Protein AF-A0A1J3FDY9-F1 (afdb_monomer_lite)

Secondary structure (DSSP, 8-state):
-B--HHHHHHHHH-TT----SS-EEEEE-SSPPPHHHHHHHHHTTEEEEEEEEETTTTEEEEE----GGGGGS-HHHHHHHHTS--EE-TT-SEEEE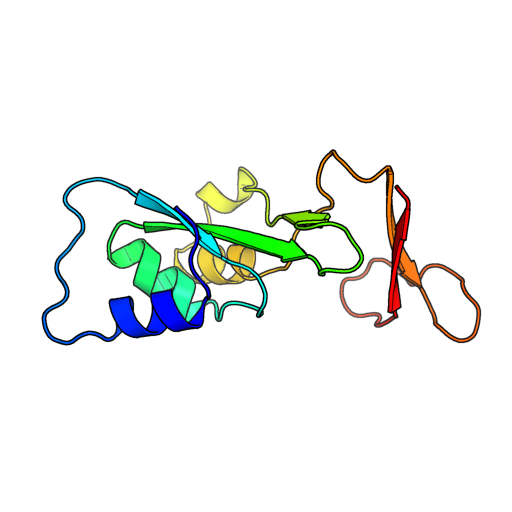E-TTT-PBPPSSSS---EEEEE-

Structure (mmCIF, N/CA/C/O backbone):
data_AF-A0A1J3FDY9-F1
#
_entry.id   AF-A0A1J3FDY9-F1
#
loop_
_atom_site.group_PDB
_atom_site.id
_atom_site.type_symbol
_atom_site.label_atom_id
_atom_site.label_alt_id
_atom_site.label_comp_id
_atom_site.label_asym_id
_atom_site.label_entity_id
_atom_site.label_seq_id
_atom_site.pdbx_PDB_ins_code
_atom_site.Cartn_x
_atom_site.Cartn_y
_atom_site.Cartn_z
_atom_site.occupancy
_atom_site.B_iso_or_equiv
_atom_site.auth_seq_id
_atom_site.auth_comp_id
_atom_site.auth_asym_id
_atom_site.auth_atom_id
_atom_site.pdbx_PDB_model_num
ATOM 1 N N . MET A 1 1 ? -15.371 7.125 3.987 1.00 88.06 1 MET A N 1
ATOM 2 C CA . MET A 1 1 ? -14.621 8.301 4.495 1.00 88.06 1 MET A CA 1
ATOM 3 C C . MET A 1 1 ? -13.204 8.254 3.931 1.00 88.06 1 MET A C 1
ATOM 5 O O . MET A 1 1 ? -12.754 7.159 3.614 1.00 88.06 1 MET A O 1
ATOM 9 N N . CYS A 1 2 ? -12.505 9.385 3.811 1.00 93.44 2 CYS A N 1
ATOM 10 C CA . CYS A 1 2 ? -11.100 9.430 3.385 1.00 93.44 2 CYS A CA 1
ATOM 11 C C . CYS A 1 2 ? -10.274 10.237 4.391 1.00 93.44 2 CYS A C 1
ATOM 13 O O . CYS A 1 2 ? -10.769 11.229 4.922 1.00 93.44 2 CYS A O 1
ATOM 15 N N . ALA A 1 3 ? -9.040 9.815 4.661 1.00 95.56 3 ALA A N 1
ATOM 16 C CA . ALA A 1 3 ? -8.136 10.526 5.561 1.00 95.56 3 ALA A CA 1
ATOM 17 C C . ALA A 1 3 ? -6.672 10.228 5.220 1.00 95.56 3 ALA A C 1
ATOM 19 O O . ALA A 1 3 ? -6.311 9.079 4.962 1.00 95.56 3 ALA A O 1
ATOM 20 N N . ALA A 1 4 ? -5.810 11.243 5.274 1.00 95.75 4 ALA A N 1
ATOM 21 C CA . ALA A 1 4 ? -4.369 11.033 5.167 1.00 95.75 4 ALA A CA 1
ATOM 22 C C . ALA A 1 4 ? -3.863 10.154 6.334 1.00 95.75 4 ALA A C 1
ATOM 24 O O . ALA A 1 4 ? -4.418 10.244 7.438 1.00 95.75 4 ALA A O 1
ATOM 25 N N . PRO A 1 5 ? -2.786 9.363 6.154 1.00 95.81 5 PRO A N 1
ATOM 26 C CA . PRO A 1 5 ? -2.264 8.498 7.213 1.00 95.81 5 PRO A CA 1
ATOM 27 C C . PRO A 1 5 ? -1.942 9.256 8.502 1.00 95.81 5 PRO A C 1
ATOM 29 O O . PRO A 1 5 ? -2.146 8.742 9.602 1.00 95.81 5 PRO A O 1
ATOM 32 N N . MET A 1 6 ? -1.503 10.514 8.379 1.00 96.62 6 MET A N 1
ATOM 33 C CA . MET A 1 6 ? -1.228 11.357 9.538 1.00 96.62 6 MET A CA 1
ATOM 34 C C . MET A 1 6 ? -2.487 11.647 10.361 1.00 96.62 6 MET A C 1
ATOM 36 O O . MET A 1 6 ? -2.440 11.609 11.585 1.00 96.62 6 MET A O 1
ATOM 40 N N . VAL A 1 7 ? -3.641 11.865 9.730 1.00 96.56 7 VAL A N 1
ATOM 41 C CA . VAL A 1 7 ? -4.898 12.088 10.461 1.00 96.56 7 VAL A CA 1
ATOM 42 C C . VAL A 1 7 ? -5.287 10.842 11.256 1.00 96.56 7 VAL A C 1
ATOM 44 O O . VAL A 1 7 ? -5.620 10.950 12.435 1.00 96.56 7 VAL A O 1
ATOM 47 N N . LEU A 1 8 ? -5.152 9.648 10.669 1.00 96.12 8 LEU A N 1
ATOM 48 C CA . LEU A 1 8 ? -5.367 8.387 11.389 1.00 96.12 8 LEU A CA 1
ATOM 49 C C . LEU A 1 8 ? -4.388 8.229 12.562 1.00 96.12 8 LEU A C 1
ATOM 51 O O . LEU A 1 8 ? -4.779 7.816 13.654 1.00 96.12 8 LEU A O 1
ATOM 55 N N . ASN A 1 9 ? -3.124 8.610 12.380 1.00 96.62 9 ASN A N 1
ATOM 56 C CA . ASN A 1 9 ? -2.140 8.595 13.459 1.00 96.62 9 ASN A CA 1
ATOM 57 C C . ASN A 1 9 ? -2.505 9.571 14.599 1.00 96.62 9 ASN A C 1
ATOM 59 O O . ASN A 1 9 ? -2.386 9.216 15.769 1.00 96.62 9 ASN A O 1
ATOM 63 N N . MET A 1 10 ? -3.016 10.770 14.293 1.00 96.81 10 MET A N 1
ATOM 64 C CA . MET A 1 10 ? -3.504 11.704 15.320 1.00 96.81 10 MET A CA 1
ATOM 65 C C . MET A 1 10 ? -4.689 11.122 16.095 1.00 96.81 10 MET A C 1
ATOM 67 O O . MET A 1 10 ? -4.671 11.112 17.324 1.00 96.81 10 MET A O 1
ATOM 71 N N . LEU A 1 11 ? -5.687 10.580 15.388 1.00 95.31 11 LEU A N 1
ATOM 72 C CA . LEU A 1 11 ? -6.870 9.972 16.009 1.00 95.31 11 LEU A CA 1
ATOM 73 C C . LEU A 1 11 ? -6.495 8.789 16.910 1.00 95.31 11 LEU A C 1
ATOM 75 O O . LEU A 1 11 ? -7.024 8.643 18.012 1.00 95.31 11 LEU A O 1
ATOM 79 N N . THR A 1 12 ? -5.552 7.958 16.463 1.00 95.06 12 THR A N 1
ATOM 80 C CA . THR A 1 12 ? -5.122 6.768 17.208 1.00 95.06 12 THR A CA 1
ATOM 81 C C . THR A 1 12 ? -4.261 7.065 18.428 1.00 95.06 12 THR A C 1
ATOM 83 O O . THR A 1 12 ? -4.289 6.284 19.379 1.00 95.06 12 THR A O 1
ATOM 86 N N . ASN A 1 13 ? -3.531 8.181 18.440 1.00 95.50 13 ASN A N 1
ATOM 87 C CA . ASN A 1 13 ? -2.725 8.598 19.588 1.00 95.50 13 ASN A CA 1
ATOM 88 C C . ASN A 1 13 ? -3.442 9.618 20.490 1.00 95.50 13 ASN A C 1
ATOM 90 O O . ASN A 1 13 ? -2.883 10.020 21.508 1.00 95.50 13 ASN A O 1
ATOM 94 N N . TYR A 1 14 ? -4.674 10.024 20.164 1.00 96.62 14 TYR A N 1
ATOM 95 C CA . TYR A 1 14 ? -5.440 10.937 21.008 1.00 96.62 14 TYR A CA 1
ATOM 96 C C . TYR A 1 14 ? -5.698 10.305 22.398 1.00 96.62 14 TYR A C 1
ATOM 98 O O . TYR A 1 14 ? -6.195 9.170 22.468 1.00 96.62 14 TYR A O 1
ATOM 106 N N . PRO A 1 15 ? -5.375 10.997 23.513 1.00 93.19 15 PRO A N 1
ATOM 107 C CA . PRO A 1 15 ? -5.474 10.421 24.857 1.00 93.19 15 PRO A CA 1
ATOM 108 C C . PRO A 1 15 ? -6.888 9.960 25.227 1.00 93.19 15 PRO A C 1
ATOM 110 O O . PRO A 1 15 ? -7.058 8.862 25.745 1.00 93.19 15 PRO A O 1
ATOM 113 N N . ASN A 1 16 ? -7.906 10.751 24.875 1.00 93.94 16 ASN A N 1
ATOM 114 C CA . ASN A 1 16 ? -9.310 10.486 25.210 1.00 93.94 16 ASN A CA 1
ATOM 115 C C . ASN A 1 16 ? -10.081 9.834 24.051 1.00 93.94 16 ASN A C 1
ATOM 117 O O . ASN A 1 16 ? -11.290 10.040 23.901 1.00 93.94 16 ASN A O 1
ATOM 121 N N . ARG A 1 17 ? -9.384 9.093 23.181 1.00 93.44 17 ARG A N 1
ATOM 122 C CA . ARG A 1 17 ? -10.018 8.388 22.061 1.00 93.44 17 ARG A CA 1
ATOM 123 C C . ARG A 1 17 ? -11.017 7.361 22.587 1.00 93.44 17 ARG A C 1
ATOM 125 O O . ARG A 1 17 ? -10.761 6.672 23.572 1.00 93.44 17 ARG A O 1
ATOM 132 N N . LYS A 1 18 ? -12.151 7.251 21.906 1.00 92.44 18 LYS A N 1
ATOM 133 C CA . LYS A 1 18 ? -13.191 6.266 22.206 1.00 92.44 18 LYS A CA 1
ATOM 134 C C . LYS A 1 18 ? -13.260 5.254 21.077 1.00 92.44 18 LYS A C 1
ATOM 136 O O . LYS A 1 18 ? -12.997 5.598 19.926 1.00 92.44 18 LYS A O 1
ATOM 141 N N . GLN A 1 19 ? -13.647 4.030 21.418 1.00 95.31 19 GLN A N 1
ATOM 142 C CA . GLN A 1 19 ? -13.993 3.031 20.418 1.00 95.31 19 GLN A CA 1
ATOM 143 C C . GLN A 1 19 ? -15.149 3.550 19.559 1.00 95.31 19 GLN A C 1
ATOM 145 O O . GLN A 1 19 ? -16.091 4.163 20.077 1.00 95.31 19 GLN A O 1
ATOM 150 N N . LEU A 1 20 ? -15.086 3.306 18.254 1.00 95.12 20 LEU A N 1
ATOM 151 C CA . LEU A 1 20 ? -16.199 3.612 17.370 1.00 95.12 20 LEU A CA 1
ATOM 152 C C . LEU A 1 20 ? -17.391 2.709 17.707 1.00 95.12 20 LEU A C 1
ATOM 154 O O . LEU A 1 20 ? -17.238 1.509 17.923 1.00 95.12 20 LEU A O 1
ATOM 158 N N . LYS A 1 21 ? -18.594 3.295 17.744 1.00 95.38 21 LYS A N 1
ATOM 159 C CA . LYS A 1 21 ? -19.843 2.564 18.033 1.00 95.38 21 LYS A CA 1
ATOM 160 C C . LYS A 1 21 ? -20.222 1.576 16.925 1.00 95.38 21 LYS A C 1
ATOM 162 O O . LYS A 1 21 ? -20.959 0.632 17.175 1.00 95.38 21 LYS A O 1
ATOM 167 N N . SER A 1 22 ? -19.739 1.817 15.712 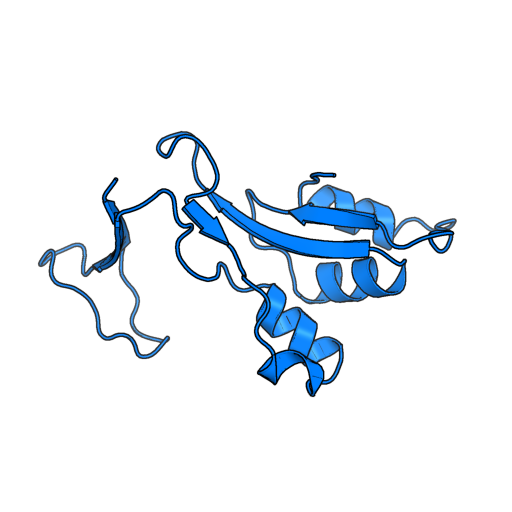1.00 94.56 22 SER A N 1
ATOM 168 C CA . SER A 1 22 ? -19.959 0.996 14.525 1.00 94.56 22 SER A CA 1
ATOM 169 C C . SER A 1 22 ? -18.711 1.038 13.640 1.00 94.56 22 SER A C 1
ATOM 171 O O . SER A 1 22 ? -18.015 2.060 13.655 1.00 94.56 22 SER A O 1
ATOM 173 N N . PRO A 1 23 ? -18.433 -0.012 12.845 1.00 93.75 23 PRO A N 1
ATOM 174 C CA . PRO A 1 23 ? -17.319 0.003 11.906 1.00 93.75 23 PRO A CA 1
ATOM 175 C C . PRO A 1 23 ? -17.407 1.180 10.929 1.00 93.75 23 PRO A C 1
ATOM 177 O O . PRO A 1 23 ? -18.467 1.441 10.358 1.00 93.75 23 PRO A O 1
ATOM 180 N N . VAL A 1 24 ? -16.293 1.885 10.719 1.00 95.88 24 VAL A N 1
ATOM 181 C CA . VAL A 1 24 ? -16.204 2.985 9.744 1.00 95.88 24 VAL A CA 1
ATOM 182 C C . VAL A 1 24 ? -15.153 2.652 8.699 1.00 95.88 24 VAL A C 1
ATOM 184 O O . VAL A 1 24 ? -13.969 2.558 9.015 1.00 95.88 24 VAL A O 1
ATOM 187 N N . ARG A 1 25 ? -15.569 2.532 7.434 1.00 96.62 25 ARG A N 1
ATOM 188 C CA . ARG A 1 25 ? -14.634 2.338 6.322 1.00 96.62 25 ARG A CA 1
ATOM 189 C C . ARG A 1 25 ? -13.932 3.642 5.955 1.00 96.62 25 ARG A C 1
ATOM 191 O O . ARG A 1 25 ? -14.578 4.653 5.633 1.00 96.62 25 ARG A O 1
ATOM 198 N N . VAL A 1 26 ? -12.604 3.602 5.963 1.00 96.50 26 VAL A N 1
ATOM 199 C CA . VAL A 1 26 ? -11.739 4.733 5.633 1.00 96.50 26 VAL A CA 1
ATOM 200 C C . VAL A 1 26 ? -10.721 4.345 4.568 1.00 96.50 26 VAL A C 1
ATOM 202 O O . VAL A 1 26 ? -10.046 3.330 4.692 1.00 96.50 26 VAL A O 1
ATOM 205 N N . MET A 1 27 ? -10.607 5.160 3.521 1.00 95.50 27 MET A N 1
ATOM 206 C CA . MET A 1 27 ? -9.527 5.060 2.540 1.00 95.50 27 MET A CA 1
ATOM 207 C C . MET A 1 27 ? -8.403 6.026 2.924 1.00 95.50 27 MET A C 1
ATOM 209 O O . MET A 1 27 ? -8.662 7.200 3.206 1.00 95.50 27 MET A O 1
ATOM 213 N N . THR A 1 28 ? -7.163 5.544 2.925 1.00 96.31 28 THR A N 1
ATOM 214 C CA . THR A 1 28 ? -5.964 6.357 3.147 1.00 96.31 28 THR A CA 1
ATOM 215 C C . THR A 1 28 ? -5.030 6.294 1.944 1.00 96.31 28 THR A C 1
ATOM 217 O O . THR A 1 28 ? -4.941 5.261 1.287 1.00 96.31 28 THR A O 1
ATOM 220 N N . ALA A 1 29 ? -4.389 7.414 1.612 1.00 95.44 29 ALA A N 1
ATOM 221 C CA . ALA A 1 29 ? -3.543 7.562 0.429 1.00 95.44 29 ALA A CA 1
ATOM 222 C C . ALA A 1 29 ? -2.611 8.779 0.568 1.00 95.44 29 ALA A C 1
ATOM 224 O O . ALA A 1 29 ? -2.616 9.467 1.593 1.00 95.44 29 ALA A O 1
ATOM 225 N N . GLY A 1 30 ? -1.820 9.054 -0.472 1.00 92.06 30 GLY A N 1
ATOM 226 C CA . GLY A 1 30 ? -0.916 10.207 -0.575 1.00 92.06 30 GLY A CA 1
ATOM 227 C C . GLY A 1 30 ? 0.449 9.986 0.080 1.00 92.06 30 GLY A C 1
ATOM 228 O O . GLY A 1 30 ? 1.465 10.382 -0.474 1.00 92.06 30 GLY A O 1
ATOM 229 N N . ALA A 1 31 ? 0.491 9.286 1.212 1.00 92.81 31 ALA A N 1
ATOM 230 C CA . ALA A 1 31 ? 1.724 8.799 1.826 1.00 92.81 31 ALA A CA 1
ATOM 231 C C . ALA A 1 31 ? 1.573 7.315 2.196 1.00 92.81 31 ALA A C 1
ATOM 233 O O . ALA A 1 31 ? 0.453 6.891 2.496 1.00 92.81 31 ALA A O 1
ATOM 234 N N . PRO A 1 32 ? 2.662 6.524 2.216 1.00 90.31 32 PRO A N 1
ATOM 235 C CA . PRO A 1 32 ? 2.600 5.134 2.652 1.00 90.31 32 PRO A CA 1
ATOM 236 C C . PRO A 1 32 ? 2.226 5.068 4.148 1.00 90.31 32 PRO A C 1
ATOM 238 O O . PRO A 1 32 ? 2.970 5.580 4.990 1.00 90.31 32 PRO A O 1
ATOM 241 N N . PRO A 1 33 ? 1.080 4.466 4.519 1.00 91.69 33 PRO A N 1
ATOM 242 C CA . PRO A 1 33 ? 0.662 4.355 5.907 1.00 91.69 33 PRO A CA 1
ATOM 243 C C . PRO A 1 33 ? 1.528 3.322 6.643 1.00 91.69 33 PRO A C 1
ATOM 245 O O . PRO A 1 33 ? 1.603 2.170 6.211 1.00 91.69 33 PRO A O 1
ATOM 248 N N . PRO A 1 34 ? 2.136 3.659 7.795 1.00 95.75 34 PRO A N 1
ATOM 249 C CA . PRO A 1 34 ? 2.819 2.661 8.606 1.00 95.75 34 PRO A CA 1
ATOM 250 C C . PRO A 1 34 ? 1.843 1.567 9.056 1.00 95.75 34 PRO A C 1
ATOM 252 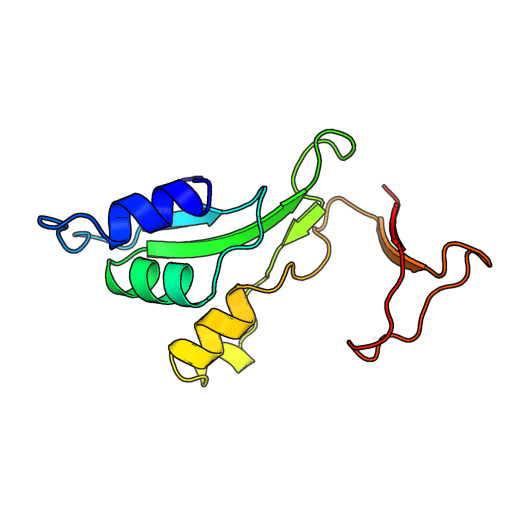O O . PRO A 1 34 ? 0.745 1.867 9.534 1.00 95.75 34 PRO A O 1
ATOM 255 N N . ALA A 1 35 ? 2.257 0.299 8.996 1.00 96.38 35 ALA A N 1
ATOM 256 C CA . ALA A 1 35 ? 1.434 -0.830 9.447 1.00 96.38 35 ALA A CA 1
ATOM 257 C C . ALA A 1 35 ? 0.948 -0.667 10.903 1.00 96.38 35 ALA A C 1
ATOM 259 O O . ALA A 1 35 ? -0.156 -1.077 11.258 1.00 96.38 35 ALA A O 1
ATOM 260 N N . THR A 1 36 ? 1.738 -0.005 11.752 1.00 96.25 36 THR A N 1
ATOM 261 C CA . THR A 1 36 ? 1.363 0.313 13.137 1.00 96.25 36 THR A CA 1
ATOM 262 C C . THR A 1 36 ? 0.179 1.278 13.222 1.00 96.25 36 THR A C 1
ATOM 264 O O . THR A 1 36 ? -0.673 1.106 14.092 1.00 96.25 36 THR A O 1
ATOM 267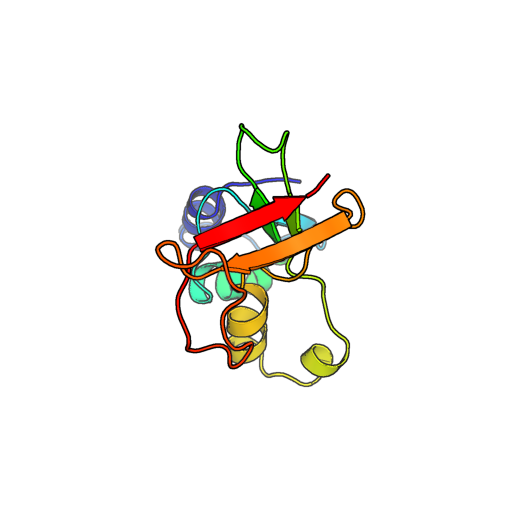 N N . VAL A 1 37 ? 0.086 2.259 12.318 1.00 96.38 37 VAL A N 1
ATOM 268 C CA . VAL A 1 37 ? -1.049 3.191 12.235 1.00 96.38 37 VAL A CA 1
ATOM 269 C C . VAL A 1 37 ? -2.303 2.449 11.782 1.00 96.38 37 VAL A C 1
ATOM 271 O O . VAL A 1 37 ? -3.350 2.622 12.402 1.00 96.38 37 VAL A O 1
ATOM 274 N N . ILE A 1 38 ? -2.190 1.567 10.780 1.00 96.75 38 ILE A N 1
ATOM 275 C CA . ILE A 1 38 ? -3.299 0.708 10.328 1.00 96.75 38 ILE A CA 1
ATOM 276 C C . ILE A 1 38 ? -3.802 -0.158 11.488 1.00 96.75 38 ILE A C 1
ATOM 278 O O . ILE A 1 38 ? -4.980 -0.102 11.824 1.00 96.75 38 ILE A O 1
ATOM 282 N N . SER A 1 39 ? -2.908 -0.889 12.159 1.00 96.50 39 SER A N 1
ATOM 283 C CA . SER A 1 39 ? -3.254 -1.764 13.291 1.00 96.50 39 SER A CA 1
ATOM 284 C C . SER A 1 39 ? -3.941 -0.998 14.428 1.00 96.50 39 SER A C 1
ATOM 286 O O . SER A 1 39 ? -4.966 -1.434 14.954 1.00 96.50 39 SER A O 1
ATOM 288 N N . LYS A 1 40 ? -3.429 0.185 14.796 1.00 95.69 40 LYS A N 1
ATOM 289 C CA . LYS A 1 40 ? -4.059 1.032 15.820 1.00 95.69 40 LYS A CA 1
ATOM 290 C C . LYS A 1 40 ? -5.433 1.553 15.385 1.00 95.69 40 LYS A C 1
ATOM 292 O O . LYS A 1 40 ? -6.336 1.606 16.215 1.00 95.69 40 LYS A O 1
ATOM 297 N N . ALA A 1 41 ? -5.593 1.947 14.122 1.00 96.19 41 ALA A N 1
ATOM 298 C CA . ALA A 1 41 ? -6.864 2.435 13.594 1.00 96.19 41 ALA A CA 1
ATOM 299 C C . ALA A 1 41 ? -7.914 1.315 13.542 1.00 96.19 41 ALA A C 1
ATOM 301 O O . ALA A 1 41 ? -9.041 1.518 13.991 1.00 96.19 41 ALA A O 1
ATOM 302 N N . GLU A 1 42 ? -7.536 0.113 13.102 1.00 95.31 42 GLU A N 1
ATOM 303 C CA . GLU A 1 42 ? -8.428 -1.052 13.122 1.00 95.31 42 GLU A CA 1
ATOM 304 C C . GLU A 1 42 ? -8.878 -1.402 14.540 1.00 95.31 42 GLU A C 1
ATOM 306 O O . GLU A 1 42 ? -10.063 -1.641 14.770 1.00 95.31 42 GLU A O 1
ATOM 311 N N . LYS A 1 43 ? -7.970 -1.329 15.523 1.00 94.62 43 LYS A N 1
ATOM 312 C CA . LYS A 1 43 ? -8.318 -1.527 16.938 1.00 94.62 43 LYS A CA 1
ATOM 313 C C . LYS A 1 43 ? -9.351 -0.529 17.452 1.00 94.62 43 LYS A C 1
ATOM 315 O O . LYS A 1 43 ? -10.081 -0.888 18.364 1.00 94.62 43 LYS A O 1
ATOM 320 N N . LEU A 1 44 ? -9.447 0.674 16.879 1.00 95.50 44 LEU A N 1
ATOM 321 C CA . LEU A 1 44 ? -10.489 1.655 17.217 1.00 95.50 44 LEU A CA 1
ATOM 322 C C . LEU A 1 44 ? -11.834 1.402 16.522 1.00 95.50 44 LEU A C 1
ATOM 324 O O . LEU A 1 44 ? -12.825 2.032 16.891 1.00 95.50 44 LEU A O 1
ATOM 328 N N . GLY A 1 45 ? -11.884 0.490 15.548 1.00 95.56 45 GLY A N 1
ATOM 329 C CA . GLY A 1 45 ? -13.081 0.158 14.774 1.00 95.56 45 GLY A CA 1
ATOM 330 C C . GLY A 1 45 ? -13.088 0.709 13.346 1.00 95.56 45 GLY A C 1
ATOM 331 O O . GLY A 1 45 ? -14.135 0.692 12.698 1.00 95.56 45 GLY A O 1
ATOM 332 N N . PHE A 1 46 ? -11.964 1.223 12.839 1.00 96.44 46 PHE A N 1
ATOM 333 C CA . PHE A 1 46 ? -11.865 1.588 11.424 1.00 96.44 46 PHE A CA 1
ATOM 334 C C . PHE A 1 46 ? -11.626 0.349 10.550 1.00 96.44 46 PHE A C 1
ATOM 336 O O . PHE A 1 46 ? -10.809 -0.500 10.882 1.00 96.44 46 PHE A O 1
ATOM 343 N N . ASP A 1 47 ? -12.281 0.277 9.395 1.00 95.19 47 ASP A N 1
ATOM 344 C CA . ASP A 1 47 ? -11.909 -0.633 8.307 1.00 95.19 47 ASP A CA 1
ATOM 345 C C . ASP A 1 47 ? -11.038 0.149 7.318 1.00 95.19 47 ASP A C 1
ATOM 347 O O . ASP A 1 47 ? -11.540 0.984 6.557 1.00 95.19 47 ASP A O 1
ATOM 351 N N . VAL A 1 48 ? -9.719 -0.039 7.410 1.00 96.06 48 VAL A N 1
ATOM 352 C CA . VAL A 1 48 ? -8.740 0.751 6.655 1.00 96.06 48 VAL A CA 1
ATOM 353 C C . VAL A 1 48 ? -8.460 0.099 5.302 1.00 96.06 48 VAL A C 1
ATOM 355 O O . VAL A 1 48 ? -7.955 -1.025 5.237 1.00 96.06 48 VAL A O 1
ATOM 358 N N . GLY A 1 49 ? -8.746 0.841 4.233 1.00 95.38 49 GLY A N 1
ATOM 359 C CA . GLY A 1 49 ? -8.235 0.614 2.883 1.00 95.38 49 GLY A CA 1
ATOM 360 C C . GLY A 1 49 ? -7.084 1.571 2.571 1.00 95.38 49 GLY A C 1
ATOM 361 O O . GLY A 1 49 ? -7.045 2.692 3.081 1.00 95.38 49 GLY A O 1
ATOM 362 N N . HIS A 1 50 ? -6.153 1.133 1.729 1.00 96.56 50 HIS A N 1
ATOM 363 C CA . HIS A 1 50 ? -5.006 1.926 1.292 1.00 96.56 50 HIS A CA 1
ATOM 364 C C . HIS A 1 50 ? -4.982 2.013 -0.234 1.00 96.56 50 HIS A C 1
ATOM 366 O O . HIS A 1 50 ? -5.230 1.019 -0.918 1.00 96.56 50 HIS A O 1
ATOM 372 N N . GLY A 1 51 ? -4.686 3.198 -0.758 1.00 95.38 51 GLY A N 1
ATOM 373 C CA . GLY A 1 51 ? -4.484 3.419 -2.180 1.00 95.38 51 GLY A CA 1
ATOM 374 C C . GLY A 1 51 ? -3.300 4.330 -2.464 1.00 95.38 51 GLY A C 1
ATOM 375 O O . GLY A 1 51 ? -2.866 5.113 -1.619 1.00 95.38 51 GLY A O 1
ATOM 376 N N . TYR A 1 52 ? -2.807 4.235 -3.690 1.00 94.88 52 TYR A N 1
ATOM 377 C CA . TYR A 1 52 ? -1.775 5.092 -4.246 1.00 94.88 52 TYR A CA 1
ATOM 378 C C . TYR A 1 52 ? -2.290 5.762 -5.520 1.00 94.88 52 TYR A C 1
ATOM 380 O O . TYR A 1 52 ? -3.062 5.180 -6.284 1.00 94.88 52 TYR A O 1
ATOM 388 N N . GLY A 1 53 ? -1.875 7.006 -5.714 1.00 93.25 53 GLY A N 1
ATOM 389 C CA . GLY A 1 53 ? -2.306 7.875 -6.792 1.00 93.25 53 GLY A CA 1
ATOM 390 C C . GLY A 1 53 ? -1.508 9.163 -6.786 1.00 93.25 53 GLY A C 1
ATOM 391 O O . GLY A 1 53 ? -0.892 9.511 -5.774 1.00 93.25 53 GLY A O 1
ATOM 392 N N . MET A 1 54 ? -1.537 9.857 -7.913 1.00 92.88 54 MET A N 1
ATOM 393 C CA . MET A 1 54 ? -0.892 11.147 -8.111 1.00 92.88 54 MET A CA 1
ATOM 394 C C . MET A 1 54 ? -1.902 12.122 -8.720 1.00 92.88 54 MET A C 1
ATOM 396 O O . MET A 1 54 ? -2.975 11.723 -9.185 1.00 92.88 54 MET A O 1
ATOM 400 N N . THR A 1 55 ? -1.584 13.413 -8.704 1.00 93.12 55 THR A N 1
ATOM 401 C CA . THR A 1 55 ? -2.449 14.420 -9.338 1.00 93.12 55 THR A CA 1
ATOM 402 C C . THR A 1 55 ? -2.473 14.208 -10.854 1.00 93.12 55 THR A C 1
ATOM 404 O O . THR A 1 55 ? -3.521 14.299 -11.486 1.00 93.12 55 THR A O 1
ATOM 407 N N . GLU A 1 56 ? -1.323 13.836 -11.408 1.00 92.50 56 GLU A N 1
ATOM 408 C CA . GLU A 1 56 ? -1.034 13.552 -12.811 1.00 92.50 56 GLU A CA 1
ATOM 409 C C . GLU A 1 56 ? -1.833 12.365 -13.354 1.00 92.50 56 GLU A C 1
ATOM 411 O O . GLU A 1 56 ? -2.066 12.280 -14.553 1.00 92.50 56 GLU A O 1
ATOM 416 N N . THR A 1 57 ? -2.280 11.469 -12.475 1.00 88.88 57 THR A N 1
ATOM 417 C CA . THR A 1 57 ? -3.067 10.283 -12.829 1.00 88.88 57 THR A CA 1
ATOM 418 C C . THR A 1 57 ? -4.555 10.445 -12.521 1.00 88.88 57 THR A C 1
ATOM 420 O O . THR A 1 57 ? -5.281 9.458 -12.421 1.00 88.88 57 THR A O 1
ATOM 423 N N . GLY A 1 58 ? -5.014 11.669 -12.239 1.00 87.88 58 GLY A N 1
ATOM 424 C CA . GLY A 1 58 ? -6.425 11.943 -11.957 1.00 87.88 58 GLY A CA 1
ATOM 425 C C . GLY A 1 58 ? -6.977 11.261 -10.696 1.00 87.88 58 GLY A C 1
ATOM 426 O O . GLY A 1 58 ? -8.194 11.147 -10.549 1.00 87.88 58 GLY A O 1
ATOM 427 N N . GLY A 1 59 ? -6.117 10.810 -9.773 1.00 88.12 59 GLY A N 1
ATOM 428 C CA . GLY A 1 59 ? -6.524 10.138 -8.537 1.00 88.12 59 GLY A CA 1
ATOM 429 C C . GLY A 1 59 ? -5.869 8.773 -8.316 1.00 88.12 59 GLY A C 1
ATOM 430 O O . GLY A 1 59 ? -4.697 8.571 -8.628 1.00 88.12 59 GLY A O 1
ATOM 431 N N . LEU A 1 60 ? -6.611 7.848 -7.691 1.00 90.81 60 LEU A N 1
ATOM 432 C CA . LEU A 1 60 ? -6.101 6.539 -7.266 1.00 90.81 60 LEU A CA 1
ATOM 433 C C . LEU A 1 60 ? -5.927 5.568 -8.441 1.00 90.81 60 LEU A C 1
ATOM 435 O O . LEU A 1 60 ? -6.899 5.138 -9.063 1.00 90.81 60 LEU A O 1
ATOM 439 N N . VAL A 1 61 ? -4.686 5.141 -8.650 1.00 94.19 61 VAL A N 1
ATOM 440 C CA . VAL A 1 61 ? -4.279 4.213 -9.717 1.00 94.19 61 VAL A CA 1
ATOM 441 C C . VAL A 1 61 ? -4.041 2.800 -9.216 1.00 94.19 61 VAL A C 1
ATOM 443 O O . VAL A 1 61 ? -4.208 1.835 -9.955 1.00 94.19 61 VAL A O 1
ATOM 446 N N . VAL A 1 62 ? -3.689 2.656 -7.939 1.00 94.62 62 VAL A N 1
ATOM 447 C CA . VAL A 1 62 ? -3.435 1.372 -7.284 1.00 94.62 62 VAL A CA 1
ATOM 448 C C . VAL A 1 62 ? -4.190 1.348 -5.958 1.00 94.62 62 VAL A C 1
ATOM 450 O O . VAL A 1 62 ? -4.276 2.354 -5.253 1.00 94.62 62 VAL A O 1
ATOM 453 N N . SER A 1 63 ? -4.750 0.193 -5.612 1.00 94.94 63 SER A N 1
ATOM 454 C CA . SER A 1 63 ? -5.400 -0.041 -4.324 1.00 94.94 63 SER A CA 1
ATOM 455 C C . SER A 1 63 ? -4.938 -1.352 -3.705 1.00 94.94 63 SER A C 1
ATOM 457 O O . SER A 1 63 ? -4.789 -2.369 -4.391 1.00 94.94 63 SER A O 1
ATOM 459 N N . CYS A 1 64 ? -4.739 -1.348 -2.391 1.00 95.50 64 CYS A N 1
ATOM 460 C CA . CYS A 1 64 ? -4.454 -2.540 -1.608 1.00 95.50 64 CYS A CA 1
ATOM 461 C C . CYS A 1 64 ? -5.745 -3.334 -1.402 1.00 95.50 64 CYS A C 1
ATOM 463 O O . CYS A 1 64 ? -6.390 -3.268 -0.354 1.00 95.50 64 CYS A O 1
ATOM 465 N N . ALA A 1 65 ? -6.155 -4.031 -2.462 1.00 92.81 65 ALA A N 1
ATOM 466 C CA . ALA A 1 65 ? -7.337 -4.871 -2.454 1.00 92.81 65 ALA A CA 1
ATOM 467 C C . ALA A 1 65 ? -7.181 -6.001 -1.430 1.00 92.81 65 ALA A C 1
ATOM 469 O O . ALA A 1 65 ? -6.140 -6.662 -1.368 1.00 92.81 65 ALA A O 1
ATOM 470 N N . TRP A 1 66 ? -8.235 -6.211 -0.640 1.00 92.94 66 TRP A N 1
ATOM 471 C CA . TRP A 1 66 ? -8.308 -7.323 0.299 1.00 92.94 66 TRP A CA 1
ATOM 472 C C . TRP A 1 66 ? -8.181 -8.647 -0.449 1.00 92.94 66 TRP A C 1
ATOM 474 O O . TRP A 1 66 ? -8.801 -8.824 -1.501 1.00 92.94 66 TRP A O 1
ATOM 484 N N . LYS A 1 67 ? -7.405 -9.576 0.110 1.00 92.62 67 LYS A N 1
ATOM 485 C CA . LYS A 1 67 ? -7.308 -10.937 -0.406 1.00 92.62 67 LYS A CA 1
ATOM 486 C C . LYS A 1 67 ? -7.786 -11.935 0.652 1.00 92.62 67 LYS A C 1
ATOM 488 O O . LYS A 1 67 ? -7.388 -11.772 1.807 1.00 92.62 67 LYS A O 1
ATOM 493 N N . PRO A 1 68 ? -8.593 -12.953 0.294 1.00 94.31 68 PRO A N 1
ATOM 494 C CA . PRO A 1 68 ? -9.129 -13.917 1.261 1.00 94.31 68 PRO A CA 1
ATOM 495 C C . PRO A 1 68 ? -8.057 -14.641 2.083 1.00 94.31 68 PRO A C 1
ATOM 497 O O . PRO A 1 68 ? -8.277 -14.981 3.239 1.00 94.31 68 PRO A O 1
ATOM 500 N N . GLU A 1 69 ? -6.847 -14.827 1.545 1.00 94.31 69 GLU A N 1
ATOM 501 C CA . GLU A 1 69 ? -5.771 -15.493 2.290 1.00 94.31 69 GLU A CA 1
ATOM 502 C C . GLU A 1 69 ? -5.332 -14.686 3.527 1.00 94.31 69 GLU A C 1
ATOM 504 O O . GLU A 1 69 ? -4.691 -15.223 4.430 1.00 94.31 69 GLU A O 1
ATOM 509 N N . TRP A 1 70 ? -5.673 -13.394 3.589 1.00 94.94 70 TRP A N 1
ATOM 510 C CA . TRP A 1 70 ? -5.354 -12.522 4.717 1.00 94.94 70 TRP A CA 1
ATOM 511 C C . TRP A 1 70 ? -6.325 -12.673 5.891 1.00 94.94 70 TRP A C 1
ATOM 513 O O . TRP A 1 70 ? -6.014 -12.183 6.979 1.00 94.94 70 TRP A O 1
ATOM 523 N N . ASP A 1 71 ? -7.461 -13.357 5.709 1.00 93.38 71 ASP A N 1
ATOM 524 C CA . ASP A 1 71 ? -8.418 -13.646 6.787 1.00 93.38 71 ASP A CA 1
ATOM 525 C C . ASP A 1 71 ? -7.794 -14.524 7.884 1.00 93.38 71 ASP A C 1
ATOM 527 O O . ASP A 1 71 ? -8.188 -14.452 9.046 1.00 93.38 71 ASP A O 1
ATOM 531 N N . HIS A 1 72 ? -6.769 -15.303 7.529 1.00 95.06 72 HIS A N 1
ATOM 532 C CA . HIS A 1 72 ? -6.046 -16.196 8.436 1.00 95.06 72 HIS A CA 1
ATOM 533 C C . HIS A 1 72 ? -4.774 -15.576 9.034 1.00 95.06 72 HIS A C 1
ATOM 535 O O . HIS A 1 72 ? -4.068 -16.240 9.791 1.00 95.06 72 HIS A O 1
ATOM 541 N N . LEU A 1 73 ? -4.446 -14.326 8.687 1.00 95.69 73 LEU A N 1
ATOM 542 C CA . LEU A 1 73 ? -3.257 -13.656 9.205 1.00 95.69 73 LEU A CA 1
ATOM 543 C C . LEU A 1 73 ? -3.523 -13.011 10.563 1.00 95.69 73 LEU A C 1
ATOM 545 O O . LEU A 1 73 ? -4.541 -12.350 10.778 1.00 95.69 73 LEU A O 1
ATOM 549 N N . GLU A 1 74 ? -2.527 -13.097 11.442 1.00 94.94 74 GLU A N 1
ATOM 550 C CA . GLU A 1 74 ? -2.508 -12.338 12.689 1.00 94.94 74 GLU A CA 1
ATOM 551 C C . GLU A 1 74 ? -2.638 -10.827 12.420 1.00 94.94 74 GLU A C 1
ATOM 553 O O . GLU A 1 74 ? -2.091 -10.328 11.427 1.00 94.94 74 GLU A O 1
ATOM 558 N N . PRO A 1 75 ? -3.285 -10.042 13.306 1.00 91.81 75 PRO A N 1
ATOM 559 C CA . PRO A 1 75 ? -3.603 -8.636 13.043 1.00 91.81 75 PRO A CA 1
ATOM 560 C C . PRO A 1 75 ? -2.410 -7.769 12.612 1.00 91.81 75 PRO A C 1
ATOM 562 O O . PRO A 1 75 ? -2.555 -6.879 11.774 1.00 91.81 75 PRO A O 1
ATOM 565 N N . ASN A 1 76 ? -1.219 -8.023 13.160 1.00 92.19 76 ASN A N 1
ATOM 566 C CA . ASN A 1 76 ? -0.011 -7.283 12.791 1.00 92.19 76 ASN A CA 1
ATOM 567 C C . ASN A 1 76 ? 0.503 -7.659 11.393 1.00 92.19 76 ASN A C 1
ATOM 569 O O . ASN A 1 76 ? 0.925 -6.774 10.650 1.00 92.19 76 ASN A O 1
ATOM 573 N N . GLU A 1 77 ? 0.439 -8.936 11.015 1.00 95.56 77 GLU A N 1
ATOM 574 C CA . GLU A 1 77 ? 0.811 -9.387 9.670 1.00 95.56 77 GLU A CA 1
ATOM 575 C C . GLU A 1 77 ? -0.202 -8.891 8.639 1.00 95.56 77 GLU A C 1
ATOM 577 O O . GLU A 1 77 ? 0.179 -8.329 7.613 1.00 95.56 77 GLU A O 1
ATOM 582 N N . ARG A 1 78 ? -1.497 -8.955 8.963 1.00 95.69 78 ARG A N 1
ATOM 583 C CA . ARG A 1 78 ? -2.558 -8.349 8.154 1.00 95.69 78 ARG A CA 1
ATOM 584 C C . ARG A 1 78 ? -2.326 -6.853 7.934 1.00 95.69 78 ARG A C 1
ATOM 586 O O . ARG A 1 78 ? -2.443 -6.375 6.807 1.00 95.69 78 ARG A O 1
ATOM 593 N N . ALA A 1 79 ? -1.955 -6.109 8.977 1.00 95.50 79 ALA A N 1
ATOM 594 C CA . ALA A 1 79 ? -1.651 -4.684 8.860 1.00 95.50 79 ALA A CA 1
ATOM 595 C C . ALA A 1 79 ? -0.418 -4.412 7.979 1.00 95.50 79 ALA A C 1
ATOM 597 O O . ALA A 1 79 ? -0.422 -3.449 7.210 1.00 95.50 79 ALA A O 1
ATOM 598 N N . LYS A 1 80 ? 0.616 -5.267 8.034 1.00 96.06 80 LYS A N 1
ATOM 599 C CA . LYS A 1 80 ? 1.757 -5.196 7.103 1.00 96.06 80 LYS A CA 1
ATOM 600 C C . LYS A 1 80 ? 1.306 -5.413 5.660 1.00 96.06 80 LYS A C 1
ATOM 602 O O . LYS A 1 80 ? 1.688 -4.629 4.793 1.00 96.06 80 LYS A O 1
ATOM 607 N N . MET A 1 81 ? 0.459 -6.409 5.399 1.00 95.88 81 MET A N 1
ATOM 608 C CA . MET A 1 81 ? -0.085 -6.652 4.058 1.00 95.88 81 MET A CA 1
ATOM 609 C C . MET A 1 81 ? -0.904 -5.459 3.553 1.00 95.88 81 MET A C 1
ATOM 611 O O . MET A 1 81 ? -0.632 -4.959 2.462 1.00 95.88 81 MET A O 1
ATOM 615 N N . LYS A 1 82 ? -1.808 -4.923 4.384 1.00 95.12 82 LYS A N 1
ATOM 616 C CA . LYS A 1 82 ? -2.612 -3.730 4.069 1.00 95.12 82 LYS A CA 1
ATOM 617 C C . LYS A 1 82 ? -1.778 -2.462 3.830 1.00 95.12 82 LYS A C 1
ATOM 619 O O . LYS A 1 82 ? -2.242 -1.570 3.128 1.00 95.12 82 LYS A O 1
ATOM 624 N N . SER A 1 83 ? -0.558 -2.370 4.370 1.00 95.44 83 SER A N 1
ATOM 625 C CA . SER A 1 83 ? 0.324 -1.204 4.172 1.00 9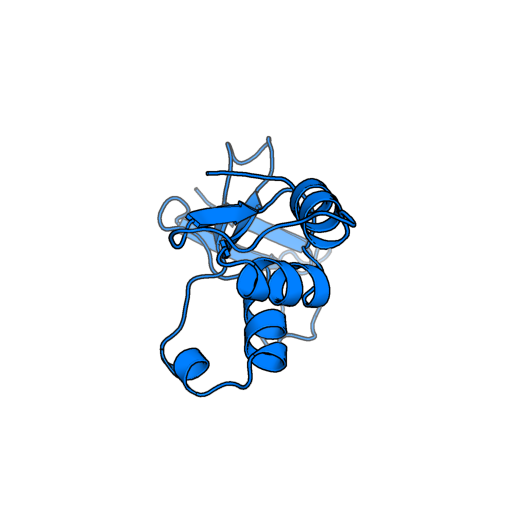5.44 83 SER A CA 1
ATOM 626 C C . SER A 1 83 ? 0.979 -1.122 2.787 1.00 95.44 83 SER A C 1
ATOM 628 O O . SER A 1 83 ? 1.473 -0.062 2.405 1.00 95.44 83 SER A O 1
ATOM 630 N N . ARG A 1 84 ? 0.962 -2.211 2.006 1.00 95.06 84 ARG A N 1
ATOM 631 C CA . ARG A 1 84 ? 1.472 -2.226 0.624 1.00 95.06 84 ARG A CA 1
ATOM 632 C C . ARG A 1 84 ? 0.593 -1.372 -0.291 1.00 95.06 84 ARG A C 1
ATOM 634 O O . ARG A 1 84 ? -0.592 -1.212 -0.020 1.00 95.06 84 ARG A O 1
ATOM 641 N N . GLN A 1 85 ? 1.160 -0.850 -1.380 1.00 93.19 85 GLN A N 1
ATOM 642 C CA . GLN A 1 85 ? 0.450 0.001 -2.350 1.00 93.19 85 GLN A CA 1
ATOM 643 C C . GLN A 1 85 ? -0.720 -0.752 -2.992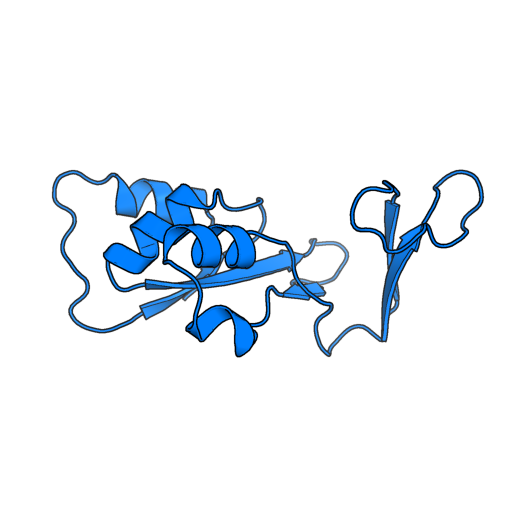 1.00 93.19 85 GLN A C 1
ATOM 645 O O . GLN A 1 85 ? -1.825 -0.219 -3.049 1.00 93.19 85 GLN A O 1
ATOM 650 N N . GLY A 1 86 ? -0.496 -2.012 -3.385 1.00 93.44 86 GLY A N 1
ATOM 651 C CA . GLY A 1 86 ? -1.540 -2.923 -3.848 1.00 93.44 86 GLY A CA 1
ATOM 652 C C . GLY A 1 86 ? -1.446 -3.282 -5.327 1.00 93.44 86 GLY A C 1
ATOM 653 O O . GLY A 1 86 ? -0.352 -3.434 -5.861 1.00 93.44 86 GLY A O 1
ATOM 654 N N . ILE A 1 87 ? -2.605 -3.454 -5.962 1.00 93.69 87 ILE A N 1
ATOM 655 C CA . ILE A 1 87 ? -2.757 -3.777 -7.389 1.00 93.69 87 ILE A CA 1
ATOM 656 C C . ILE A 1 87 ? -3.418 -2.614 -8.127 1.00 93.69 87 ILE A C 1
ATOM 658 O O . ILE A 1 87 ? -4.117 -1.812 -7.499 1.00 93.69 87 ILE A O 1
ATOM 662 N N . ARG A 1 88 ? -3.229 -2.519 -9.449 1.00 94.31 88 ARG A N 1
ATOM 663 C CA . ARG A 1 88 ? -3.886 -1.469 -10.237 1.00 94.31 88 ARG A CA 1
ATOM 664 C C . ARG A 1 88 ? -5.402 -1.502 -10.056 1.00 94.31 88 ARG A C 1
ATOM 666 O O . ARG A 1 88 ? -6.000 -2.571 -9.912 1.00 94.31 88 ARG A O 1
ATOM 673 N N . THR A 1 89 ? -6.026 -0.335 -10.083 1.00 92.00 89 THR A N 1
ATOM 674 C CA . THR A 1 89 ? -7.483 -0.232 -10.132 1.00 92.00 89 THR A CA 1
ATOM 675 C C . THR A 1 89 ? -7.990 -0.632 -11.521 1.00 92.00 89 THR A C 1
ATOM 677 O O . THR A 1 89 ? -7.228 -0.755 -12.484 1.00 92.00 89 THR A O 1
ATOM 680 N N . ALA A 1 90 ? -9.300 -0.851 -11.636 1.00 88.88 90 ALA A N 1
ATOM 681 C CA . ALA A 1 90 ? -9.928 -1.224 -12.903 1.00 88.88 90 ALA A CA 1
ATOM 682 C C . ALA A 1 90 ? -9.860 -0.119 -13.977 1.00 88.88 90 ALA A C 1
ATOM 684 O O . ALA A 1 90 ? -10.097 -0.414 -15.141 1.00 88.88 90 ALA A O 1
ATOM 685 N N . VAL A 1 91 ? -9.539 1.121 -13.585 1.00 85.38 91 VAL A N 1
ATOM 686 C CA . VAL A 1 91 ? -9.521 2.304 -14.462 1.00 85.38 91 VAL A CA 1
ATOM 687 C C . VAL A 1 91 ? -8.335 2.296 -15.431 1.00 85.38 91 VAL A C 1
ATOM 689 O O . VAL A 1 91 ? -8.474 2.771 -16.546 1.00 85.38 91 VAL A O 1
ATOM 692 N N . PHE A 1 92 ? -7.196 1.726 -15.033 1.00 86.38 92 PHE A N 1
ATOM 693 C CA . PHE A 1 92 ? -5.970 1.715 -15.838 1.00 86.38 92 PHE A CA 1
ATOM 694 C C . PHE A 1 92 ? -5.821 0.385 -16.569 1.00 86.38 92 PHE A C 1
ATOM 696 O O . PHE A 1 92 ? -6.138 -0.656 -16.002 1.00 86.38 92 PHE A O 1
ATOM 703 N N . VAL A 1 93 ? -5.300 0.374 -17.794 1.00 86.81 93 VAL A N 1
ATOM 704 C CA . VAL A 1 93 ? -5.062 -0.861 -18.559 1.00 86.81 93 VAL A CA 1
ATOM 705 C C . VAL A 1 93 ? -3.842 -1.607 -18.019 1.00 86.81 93 VAL A C 1
ATOM 707 O O . VAL A 1 93 ? -3.887 -2.832 -17.854 1.00 86.81 93 VAL A O 1
ATOM 710 N N . GLU A 1 94 ? -2.770 -0.881 -17.699 1.00 91.12 94 GLU A N 1
ATOM 711 C CA . GLU A 1 94 ? -1.483 -1.453 -17.291 1.00 91.12 94 GLU A CA 1
ATOM 712 C C . GLU A 1 94 ? -0.846 -0.662 -16.141 1.00 91.12 94 GLU A C 1
ATOM 714 O O . GLU A 1 94 ? -0.971 0.560 -16.058 1.00 91.12 94 GLU A O 1
ATOM 719 N N . ALA A 1 95 ? -0.159 -1.386 -15.259 1.00 94.19 95 ALA A N 1
ATOM 720 C CA . ALA A 1 95 ? 0.758 -0.848 -14.265 1.00 94.19 95 ALA A CA 1
ATOM 721 C C . ALA A 1 95 ? 1.999 -1.742 -14.257 1.00 94.19 95 ALA A C 1
ATOM 723 O O . ALA A 1 95 ? 1.861 -2.963 -14.148 1.00 94.19 95 ALA A O 1
ATOM 724 N N . ASP A 1 96 ? 3.175 -1.142 -14.383 1.00 95.69 96 ASP A N 1
ATOM 725 C CA . ASP A 1 96 ? 4.446 -1.844 -14.546 1.00 95.69 96 ASP A CA 1
ATOM 726 C C . ASP A 1 96 ? 5.556 -1.152 -13.743 1.00 95.69 96 ASP A C 1
ATOM 728 O O . ASP A 1 96 ? 5.425 0.008 -13.345 1.00 95.69 96 ASP A O 1
ATOM 732 N N . VAL A 1 97 ? 6.648 -1.872 -13.499 1.00 97.06 97 VAL A N 1
ATOM 733 C CA . VAL A 1 97 ? 7.877 -1.329 -12.919 1.00 97.06 97 VAL A CA 1
ATOM 734 C C . VAL A 1 97 ? 8.993 -1.545 -13.932 1.00 97.06 97 VAL A C 1
ATOM 736 O O . VAL A 1 97 ? 9.303 -2.683 -14.274 1.00 97.06 97 VAL A O 1
ATOM 739 N N . ARG A 1 98 ? 9.597 -0.465 -14.431 1.00 97.81 98 ARG A N 1
ATOM 740 C CA . ARG A 1 98 ? 10.559 -0.508 -15.541 1.00 97.81 98 ARG A CA 1
ATOM 741 C C . ARG A 1 98 ? 11.930 0.002 -15.136 1.00 97.81 98 ARG A C 1
ATOM 743 O O . ARG A 1 98 ? 12.053 0.880 -14.284 1.00 97.81 98 ARG A O 1
ATOM 750 N N . ASP A 1 99 ? 12.975 -0.543 -15.742 1.00 97.50 99 ASP A N 1
ATOM 751 C CA . ASP A 1 99 ? 14.318 0.009 -15.598 1.00 97.50 99 ASP A CA 1
ATOM 752 C C . ASP A 1 99 ? 14.381 1.364 -16.339 1.00 97.50 99 ASP A C 1
ATOM 754 O O . ASP A 1 99 ? 14.102 1.415 -17.539 1.00 97.50 99 ASP A O 1
ATOM 758 N N . PRO A 1 100 ? 14.750 2.473 -15.669 1.00 95.31 100 PRO A N 1
ATOM 759 C CA . PRO A 1 100 ? 14.685 3.813 -16.262 1.00 95.31 100 PRO A CA 1
ATOM 760 C C . PRO A 1 100 ? 15.741 4.061 -17.353 1.00 95.31 100 PRO A C 1
ATOM 762 O O . PRO A 1 100 ? 15.677 5.065 -18.058 1.00 95.31 100 PRO A O 1
ATOM 765 N N . ARG A 1 101 ? 16.744 3.184 -17.494 1.00 95.88 101 ARG A N 1
ATOM 766 C CA . ARG A 1 101 ? 17.788 3.289 -18.524 1.00 95.88 101 ARG A CA 1
ATOM 767 C C . ARG A 1 101 ? 17.423 2.521 -19.787 1.00 95.88 101 ARG A C 1
ATOM 769 O O . ARG A 1 101 ? 17.770 2.972 -20.874 1.00 95.88 101 ARG A O 1
ATOM 776 N N . THR A 1 102 ? 16.796 1.356 -19.643 1.00 96.50 102 THR A N 1
ATOM 777 C CA . THR A 1 102 ? 16.463 0.465 -20.772 1.00 96.50 102 THR A CA 1
ATOM 778 C C . THR A 1 102 ? 15.007 0.585 -21.217 1.00 96.50 102 THR A C 1
ATOM 780 O O . THR A 1 102 ? 14.705 0.340 -22.381 1.00 96.50 102 THR A O 1
ATOM 783 N N . GLY A 1 103 ? 14.106 0.982 -20.316 1.00 95.31 103 GLY A N 1
ATOM 784 C CA . GLY A 1 103 ? 12.663 1.001 -20.546 1.00 95.31 103 GLY A CA 1
ATOM 785 C C . GLY A 1 103 ? 12.000 -0.380 -20.495 1.00 95.31 103 GLY A C 1
ATOM 786 O O . GLY A 1 103 ? 10.800 -0.476 -20.755 1.00 95.31 103 GLY A O 1
ATOM 787 N N . GLU A 1 104 ? 12.744 -1.439 -20.166 1.00 97.62 104 GLU A N 1
ATOM 788 C CA . GLU A 1 104 ? 12.227 -2.805 -20.048 1.00 97.62 104 GLU A CA 1
ATOM 789 C C . GLU A 1 104 ? 11.627 -3.064 -18.657 1.00 97.62 104 GLU A C 1
ATOM 791 O O . GLU A 1 104 ? 12.055 -2.473 -17.661 1.00 97.62 104 GLU A O 1
ATOM 796 N N . SER A 1 105 ? 10.637 -3.958 -18.575 1.00 97.75 105 SER A N 1
ATOM 797 C CA . SER A 1 105 ? 10.038 -4.376 -17.302 1.00 97.75 105 SER A CA 1
ATOM 798 C C . SER A 1 105 ? 11.072 -5.074 -16.419 1.00 97.75 105 SER A C 1
ATOM 800 O O . SER A 1 105 ? 11.809 -5.957 -16.866 1.00 97.75 105 SER A O 1
ATOM 802 N N . VAL A 1 106 ? 11.108 -4.708 -15.138 1.00 98.06 106 VAL A N 1
ATOM 803 C CA . VAL A 1 106 ? 11.960 -5.386 -14.160 1.00 98.06 106 VAL A CA 1
ATOM 804 C C . VAL A 1 106 ? 11.380 -6.752 -13.795 1.00 98.06 106 VAL A C 1
ATOM 806 O O . VAL A 1 106 ? 10.217 -7.065 -14.044 1.00 98.06 106 VAL A O 1
ATOM 809 N N . LYS A 1 107 ? 12.178 -7.594 -13.138 1.00 97.12 107 LYS A N 1
ATOM 810 C CA . LYS A 1 107 ? 11.695 -8.876 -12.624 1.00 97.12 107 LYS A CA 1
ATOM 811 C C . LYS A 1 107 ? 10.675 -8.669 -11.493 1.00 97.12 107 LYS A C 1
ATOM 813 O O . LYS A 1 107 ? 10.950 -7.980 -10.516 1.00 97.12 107 LYS A O 1
ATOM 818 N N . HIS A 1 108 ? 9.522 -9.337 -11.573 1.00 95.31 108 HIS A N 1
ATOM 819 C CA . HIS A 1 108 ? 8.445 -9.258 -10.570 1.00 95.31 108 HIS A CA 1
ATOM 820 C C . HIS A 1 108 ? 8.722 -10.124 -9.324 1.00 95.31 108 HIS A C 1
ATOM 822 O O . HIS A 1 108 ? 7.929 -10.992 -8.961 1.00 95.31 108 HIS A O 1
ATOM 828 N N . ASP A 1 109 ? 9.865 -9.925 -8.670 1.00 96.31 109 ASP A N 1
ATOM 829 C CA . ASP A 1 109 ? 10.279 -10.694 -7.486 1.00 96.31 109 ASP A CA 1
ATOM 830 C C . ASP A 1 109 ? 10.096 -9.955 -6.155 1.00 96.31 109 ASP A C 1
ATOM 832 O O . ASP A 1 109 ? 10.421 -10.486 -5.094 1.00 96.31 109 ASP A O 1
ATOM 836 N N . GLY A 1 110 ? 9.547 -8.739 -6.197 1.00 93.81 110 GLY A N 1
ATOM 837 C CA . GLY A 1 110 ? 9.296 -7.917 -5.014 1.00 93.81 110 GLY A CA 1
ATOM 838 C C . GLY A 1 110 ? 10.558 -7.325 -4.381 1.00 93.81 110 GLY A C 1
ATOM 839 O O . GLY A 1 110 ? 10.453 -6.728 -3.311 1.00 93.81 110 GLY A O 1
ATOM 840 N N . VAL A 1 111 ? 11.723 -7.478 -5.022 1.00 95.88 111 VAL A N 1
ATOM 841 C CA . VAL A 1 111 ? 13.000 -6.905 -4.567 1.00 95.88 111 VAL A CA 1
ATOM 842 C C . VAL A 1 111 ? 13.665 -6.030 -5.626 1.00 95.88 111 VAL A C 1
ATOM 844 O O . VAL A 1 111 ? 14.335 -5.063 -5.269 1.00 95.88 111 VAL A O 1
ATOM 847 N N . THR A 1 112 ? 13.476 -6.334 -6.911 1.00 97.38 112 THR A N 1
ATOM 848 C CA . THR A 1 112 ? 14.045 -5.541 -8.005 1.00 97.38 112 THR A CA 1
ATOM 849 C C . THR A 1 112 ? 13.353 -4.179 -8.090 1.00 97.38 112 THR A C 1
ATOM 851 O O . THR A 1 112 ? 12.128 -4.099 -8.165 1.00 97.38 112 THR A O 1
ATOM 854 N N . VAL A 1 113 ? 14.139 -3.099 -8.057 1.00 97.06 113 VAL A N 1
ATOM 855 C CA . VAL A 1 113 ? 13.643 -1.713 -8.044 1.00 97.06 113 VAL A CA 1
ATOM 856 C C . VAL A 1 113 ? 13.665 -1.125 -9.454 1.00 97.06 113 VAL A C 1
ATOM 858 O O . VAL A 1 113 ? 14.622 -1.334 -10.195 1.00 97.06 113 VAL A O 1
ATOM 861 N N . GLY A 1 114 ? 12.637 -0.347 -9.790 1.00 97.31 114 GLY A N 1
ATOM 862 C CA . GLY A 1 114 ? 12.530 0.420 -11.031 1.00 97.31 114 GLY A CA 1
ATOM 863 C C . GLY A 1 114 ? 11.541 1.583 -10.894 1.00 97.31 114 GLY A C 1
ATOM 864 O O . GLY A 1 114 ? 11.060 1.874 -9.796 1.00 97.31 114 GLY A O 1
ATOM 865 N N . GLU A 1 115 ? 11.246 2.248 -12.005 1.00 97.25 115 GLU A N 1
ATOM 866 C CA . GLU A 1 115 ? 10.270 3.334 -12.111 1.00 97.25 115 GLU A CA 1
ATOM 867 C C . GLU A 1 115 ? 8.856 2.787 -12.340 1.00 97.25 115 GLU A C 1
ATOM 869 O O . GLU A 1 115 ? 8.660 1.869 -13.134 1.00 97.25 115 GLU A O 1
ATOM 874 N N . ILE A 1 116 ? 7.861 3.347 -11.647 1.00 95.00 116 ILE A N 1
ATOM 875 C CA . ILE A 1 116 ? 6.459 2.939 -11.791 1.00 95.00 116 ILE A CA 1
ATOM 876 C C . ILE A 1 116 ? 5.863 3.626 -13.020 1.00 95.00 116 ILE A C 1
ATOM 878 O O . ILE A 1 116 ? 5.856 4.853 -13.102 1.00 95.00 116 ILE A O 1
ATOM 882 N N . VAL A 1 117 ? 5.304 2.838 -13.936 1.00 94.88 117 VAL A N 1
ATOM 883 C CA . VAL A 1 117 ? 4.676 3.324 -15.171 1.00 94.88 117 VAL A CA 1
ATOM 884 C C . VAL A 1 117 ? 3.228 2.846 -15.242 1.00 94.88 117 VAL A C 1
ATOM 886 O O . VAL A 1 117 ? 2.924 1.695 -14.925 1.00 94.88 117 VAL A O 1
ATOM 889 N N . PHE A 1 118 ? 2.329 3.728 -15.678 1.00 93.25 118 PHE A N 1
ATOM 890 C CA . PHE A 1 118 ? 0.910 3.434 -15.879 1.00 93.25 118 PHE A CA 1
ATOM 891 C C . PHE A 1 118 ? 0.510 3.659 -17.339 1.00 93.25 118 PHE A C 1
ATOM 893 O O . PHE A 1 118 ? 1.037 4.556 -17.996 1.00 93.25 118 PHE A O 1
ATOM 900 N N . ARG A 1 119 ? -0.447 2.864 -17.832 1.00 88.88 119 ARG A N 1
ATOM 901 C CA . ARG A 1 119 ? -1.134 3.093 -19.112 1.00 88.88 119 ARG A CA 1
ATOM 902 C C . ARG A 1 119 ? -2.640 3.130 -18.878 1.00 88.88 119 ARG A C 1
ATOM 904 O O . ARG A 1 119 ? -3.193 2.154 -18.362 1.00 88.88 119 ARG A O 1
ATOM 911 N N . GLU A 1 120 ? -3.260 4.245 -19.246 1.00 76.19 120 GLU A N 1
ATOM 912 C CA . GLU A 1 120 ? -4.718 4.438 -19.299 1.00 76.19 120 GLU A CA 1
ATOM 913 C C . GLU A 1 120 ? -5.345 3.773 -20.526 1.00 76.19 120 GLU A C 1
ATOM 915 O O . GLU A 1 120 ? -4.650 3.632 -21.561 1.00 76.19 120 GLU A O 1
#

Radius of gyration: 16.08 Å; chains: 1; bounding box: 38×31×46 Å

pLDDT: mean 94.34, std 3.01, range [76.19, 98.06]

InterPro domains:
  IPR000873 AMP-dependent synthetase/ligase domain [PF00501] (1-119)
  IPR042099 ANL, N-terminal domain [G3DSA:3.40.50.12780] (1-120)

Foldseek 3Di:
DEDELVVLVCQLPPPPRAADPAAAEYEYEPDQHDLVSVLSSVVSRYPYWYFYDDVVRVDGFFTLDDDPVLVPDDSSVSSVSRSDNHGTDPPFPDKFFAAPVPRHGDDPPVPDHGDIDTHD

Sequence (120 aa):
MCAAPMVLNMLTNYPNRKQLKSPVRVMTAGAPPPATVISKAEKLGFDVGHGYGMTETGGLVVSCAWKPEWDHLEPNERAKMKSRQGIRTAVFVEADVRDPRTGESVKHDGVTVGEIVFRE

Organism: Noccaea caerulescens (NCBI:txid107243)